Protein AF-A0A6N9YP06-F1 (afdb_monomer)

Secondary structure (DSSP, 8-state):
--HHHHHHHHHHHHHHHHHHHHHHTS-GGG--SEEEETTTEEEE-SPP-HHHHHHHH--TT-S-SEEE-SSEESEEE-HHHHHHHTT--

Mean predicted aligned error: 4.63 Å

Radius of gyration: 15.6 Å; Cα contacts (8 Å, |Δi|>4): 120; chains: 1; bounding box: 32×40×38 Å

InterPro domains:
  IPR043831 Domain of unknown function DUF5808 [PF19124] (60-84)

Structure (mmCIF, N/CA/C/O backbone):
data_AF-A0A6N9YP06-F1
#
_entry.id   AF-A0A6N9YP06-F1
#
loop_
_atom_site.group_PDB
_atom_site.id
_atom_site.type_symbol
_atom_site.label_atom_id
_atom_site.label_alt_id
_atom_site.label_comp_id
_atom_site.label_asym_id
_atom_site.label_entity_id
_atom_site.label_seq_id
_atom_site.pdbx_PDB_ins_code
_atom_site.Cartn_x
_atom_site.Cartn_y
_atom_site.Cartn_z
_atom_site.occupancy
_atom_site.B_iso_or_equiv
_atom_site.auth_seq_id
_atom_site.auth_comp_id
_atom_site.auth_asym_id
_atom_site.auth_atom_id
_atom_site.pdbx_PDB_model_num
ATOM 1 N N . MET A 1 1 ? 11.663 27.751 2.387 1.00 52.38 1 MET A N 1
ATOM 2 C CA . MET A 1 1 ? 11.027 26.494 1.927 1.00 52.38 1 MET A CA 1
ATOM 3 C C . MET A 1 1 ? 11.189 25.412 3.002 1.00 52.38 1 MET A C 1
ATOM 5 O O . MET A 1 1 ? 12.147 24.662 2.964 1.00 52.38 1 MET A O 1
ATOM 9 N N . LYS A 1 2 ? 10.336 25.386 4.036 1.00 56.09 2 LYS A N 1
ATOM 10 C CA . LYS A 1 2 ? 10.350 24.343 5.098 1.00 56.09 2 LYS A CA 1
ATOM 11 C C . LYS A 1 2 ? 8.936 23.863 5.459 1.00 56.09 2 LYS A C 1
ATOM 13 O O . LYS A 1 2 ? 8.748 22.695 5.760 1.00 56.09 2 LYS A O 1
ATOM 18 N N . LYS A 1 3 ? 7.932 24.743 5.322 1.00 59.09 3 LYS A N 1
ATOM 19 C CA . LYS A 1 3 ? 6.514 24.462 5.615 1.00 59.09 3 LYS A CA 1
ATOM 20 C C . LYS A 1 3 ? 5.923 23.293 4.807 1.00 59.09 3 LYS A C 1
ATOM 22 O O . LYS A 1 3 ? 5.114 22.548 5.341 1.00 59.09 3 LYS A O 1
ATOM 27 N N . S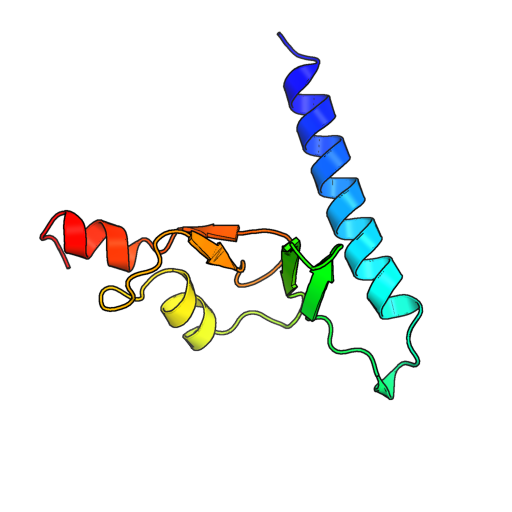ER A 1 4 ? 6.344 23.097 3.555 1.00 61.56 4 SER A N 1
ATOM 28 C CA . SER A 1 4 ? 5.759 22.092 2.652 1.00 61.56 4 SER A CA 1
ATOM 29 C C . SER A 1 4 ? 6.037 20.649 3.090 1.00 61.56 4 SER A C 1
ATOM 31 O O . SER A 1 4 ? 5.145 19.811 3.031 1.00 61.56 4 SER A O 1
ATOM 33 N N . SER A 1 5 ? 7.249 20.369 3.584 1.00 69.25 5 SER A N 1
ATOM 34 C CA . SER A 1 5 ? 7.620 19.032 4.078 1.00 69.25 5 SER A CA 1
ATOM 35 C C . SER A 1 5 ? 6.837 18.664 5.343 1.00 69.25 5 SER A C 1
ATOM 37 O O . SER A 1 5 ? 6.335 17.550 5.471 1.00 69.25 5 SER A O 1
ATOM 39 N N . THR A 1 6 ? 6.630 19.638 6.236 1.00 74.94 6 THR A N 1
ATOM 40 C CA . THR A 1 6 ? 5.831 19.451 7.453 1.00 74.94 6 THR A CA 1
ATOM 41 C C . THR A 1 6 ? 4.376 19.101 7.139 1.00 74.94 6 THR A C 1
ATOM 43 O O . THR A 1 6 ? 3.819 18.214 7.777 1.00 74.94 6 THR A O 1
ATOM 46 N N . ILE A 1 7 ? 3.769 19.747 6.136 1.00 76.38 7 ILE A N 1
ATOM 47 C CA . ILE A 1 7 ? 2.379 19.471 5.735 1.00 76.38 7 ILE A CA 1
ATOM 48 C C . ILE A 1 7 ? 2.245 18.060 5.142 1.00 76.38 7 ILE A C 1
ATOM 50 O O . ILE A 1 7 ? 1.313 17.341 5.496 1.00 76.38 7 ILE A O 1
ATOM 54 N N . ILE A 1 8 ? 3.191 17.636 4.295 1.00 80.25 8 ILE A N 1
ATOM 55 C CA . ILE A 1 8 ? 3.195 16.283 3.710 1.00 80.25 8 ILE A CA 1
ATOM 56 C C . ILE A 1 8 ? 3.334 15.223 4.808 1.00 80.25 8 ILE A C 1
ATOM 58 O O . ILE A 1 8 ? 2.565 14.262 4.837 1.00 80.25 8 ILE A O 1
ATOM 62 N N . GLY A 1 9 ? 4.270 15.419 5.741 1.00 80.81 9 GLY A N 1
ATOM 63 C CA . GLY A 1 9 ? 4.462 14.508 6.869 1.00 80.81 9 GLY A CA 1
ATOM 64 C C . GLY A 1 9 ? 3.215 14.391 7.747 1.00 80.81 9 GLY A C 1
ATOM 65 O O . GLY A 1 9 ? 2.797 13.282 8.077 1.00 80.81 9 GLY A O 1
ATOM 66 N N . LEU A 1 10 ? 2.571 15.518 8.069 1.00 87.75 10 LEU A N 1
ATOM 67 C CA . LEU A 1 10 ? 1.352 15.529 8.881 1.00 87.75 10 LEU A CA 1
ATOM 68 C C . LEU A 1 10 ? 0.192 14.804 8.181 1.00 87.75 10 LEU A C 1
ATOM 70 O O . LEU A 1 10 ? -0.529 14.036 8.816 1.00 87.75 10 LEU A O 1
ATOM 74 N N . GLY A 1 11 ? 0.050 14.997 6.866 1.00 90.00 11 GLY A N 1
ATOM 75 C CA . GLY A 1 11 ? -0.939 14.290 6.055 1.00 90.00 11 GLY A CA 1
ATOM 76 C C . GLY A 1 11 ? -0.714 12.776 6.032 1.00 90.00 11 GLY A C 1
ATOM 77 O O . GLY A 1 11 ? -1.667 12.015 6.196 1.00 90.00 11 GLY A O 1
ATOM 78 N N . ALA A 1 12 ? 0.538 12.327 5.901 1.00 88.62 12 ALA A N 1
ATOM 79 C CA . ALA A 1 12 ? 0.877 10.905 5.933 1.00 88.62 12 ALA A CA 1
ATOM 80 C C . ALA A 1 12 ? 0.541 10.264 7.291 1.00 88.62 12 ALA A C 1
ATOM 82 O O . ALA A 1 12 ? -0.090 9.208 7.337 1.00 88.62 12 ALA A O 1
ATOM 83 N N . VAL A 1 13 ? 0.892 10.929 8.398 1.00 92.62 13 VAL A N 1
ATOM 84 C CA . VAL A 1 13 ? 0.553 10.461 9.753 1.00 92.62 13 VAL A CA 1
ATOM 85 C C . VAL A 1 13 ? -0.962 10.395 9.945 1.00 92.62 13 VAL A C 1
ATOM 87 O O . VAL A 1 13 ? -1.472 9.395 10.450 1.00 92.62 13 VAL A O 1
ATOM 90 N N . ALA A 1 14 ? -1.697 11.416 9.497 1.00 93.00 14 ALA A N 1
ATOM 91 C CA . ALA A 1 14 ? -3.155 11.429 9.570 1.00 93.00 14 ALA A CA 1
ATOM 92 C C . ALA A 1 14 ? -3.785 10.283 8.761 1.00 93.00 14 ALA A C 1
ATOM 94 O O . ALA A 1 14 ? -4.717 9.642 9.242 1.00 93.00 14 ALA A O 1
ATOM 95 N N . ALA A 1 15 ? -3.258 9.976 7.571 1.00 94.12 15 ALA A N 1
ATOM 96 C CA . ALA A 1 15 ? -3.741 8.870 6.748 1.00 94.12 15 ALA A CA 1
ATOM 97 C C . ALA A 1 15 ? -3.508 7.505 7.420 1.00 94.12 15 ALA A C 1
ATOM 99 O O . ALA A 1 15 ? -4.422 6.681 7.469 1.00 94.12 15 ALA A O 1
ATOM 100 N N . VAL A 1 16 ? -2.325 7.280 8.004 1.00 95.38 16 VAL A N 1
ATOM 101 C CA . VAL A 1 16 ? -2.043 6.063 8.787 1.00 95.38 16 VAL A CA 1
ATOM 102 C C . VAL A 1 16 ? -2.984 5.961 9.986 1.00 95.38 16 VAL A C 1
ATOM 104 O O . VAL A 1 16 ? -3.626 4.928 10.171 1.00 95.38 16 VAL A O 1
ATOM 107 N N . GLY A 1 17 ? -3.126 7.040 10.760 1.00 95.81 17 GLY A N 1
ATOM 108 C CA . GLY A 1 17 ? -4.028 7.088 1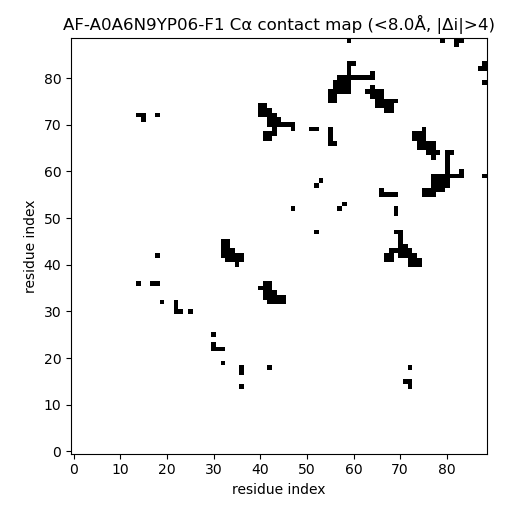1.910 1.00 95.81 17 GLY A CA 1
ATOM 109 C C . GLY A 1 17 ? -5.484 6.810 11.531 1.00 95.81 17 GLY A C 1
ATOM 110 O O . GLY A 1 17 ? -6.154 6.033 12.207 1.00 95.81 17 GLY A O 1
ATOM 111 N N . ALA A 1 18 ? -5.963 7.372 10.418 1.00 94.88 18 ALA A N 1
ATOM 112 C CA . ALA A 1 18 ? -7.310 7.131 9.909 1.00 94.88 18 ALA A CA 1
ATOM 113 C C . ALA A 1 18 ? -7.524 5.666 9.499 1.00 94.88 18 ALA A C 1
ATOM 115 O O . ALA A 1 18 ? -8.560 5.089 9.830 1.00 94.88 18 ALA A O 1
ATOM 116 N N . ALA A 1 19 ? -6.549 5.048 8.827 1.00 95.25 19 ALA A N 1
ATOM 117 C CA . ALA A 1 19 ? -6.632 3.646 8.423 1.00 95.25 19 ALA A CA 1
ATOM 118 C C . ALA A 1 19 ? -6.641 2.709 9.640 1.00 95.25 19 ALA A C 1
ATOM 120 O O . ALA A 1 19 ? -7.520 1.854 9.745 1.00 95.25 19 ALA A O 1
ATOM 121 N N . VAL A 1 20 ? -5.753 2.931 10.612 1.00 95.94 20 VAL A N 1
ATOM 122 C CA . VAL A 1 20 ? -5.736 2.164 11.869 1.00 95.94 20 VAL A CA 1
ATOM 123 C C . VAL A 1 20 ? -7.040 2.353 12.647 1.00 95.94 20 VAL A C 1
ATOM 125 O O . VAL A 1 20 ? -7.659 1.371 13.053 1.00 95.94 20 VAL A O 1
ATOM 128 N N . ALA A 1 21 ? -7.518 3.591 12.804 1.00 95.75 21 ALA A N 1
ATOM 129 C CA . ALA A 1 21 ? -8.782 3.870 13.483 1.00 95.75 21 ALA A CA 1
ATOM 130 C C . ALA A 1 21 ? -9.977 3.202 12.784 1.00 95.75 21 ALA A C 1
ATOM 132 O O . ALA A 1 21 ? -10.900 2.746 13.456 1.00 95.75 21 ALA A O 1
ATOM 133 N N . SER A 1 22 ? -9.965 3.119 11.449 1.00 93.31 22 SER A N 1
ATOM 134 C CA . SER A 1 22 ? -11.024 2.450 10.687 1.00 93.31 22 SER A CA 1
ATOM 135 C C . SER A 1 22 ? -11.098 0.946 10.960 1.00 93.31 22 SER A C 1
ATOM 137 O O . SER A 1 22 ? -12.198 0.405 11.034 1.00 93.31 22 SER A O 1
ATOM 139 N N . GLU A 1 23 ? -9.960 0.280 11.174 1.00 95.38 23 GLU A N 1
ATOM 140 C CA . GLU A 1 23 ? -9.920 -1.140 11.537 1.00 95.38 23 GLU A CA 1
ATOM 141 C C . GLU A 1 23 ? -10.263 -1.349 13.014 1.00 95.38 23 GLU A C 1
ATOM 143 O O . GLU A 1 23 ? -11.040 -2.236 13.350 1.00 95.38 23 GLU A O 1
ATOM 148 N N . LEU A 1 24 ? -9.762 -0.500 13.916 1.00 96.12 24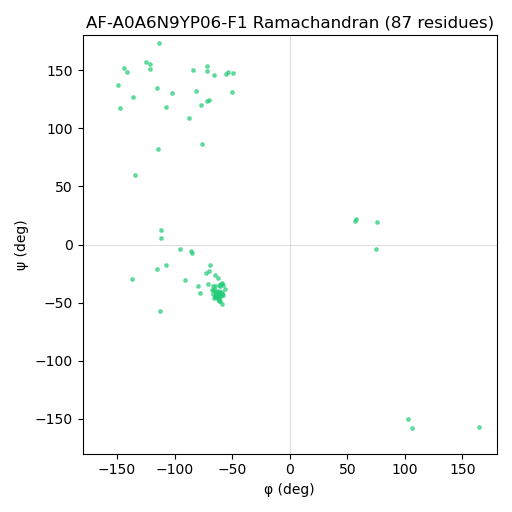 LEU A N 1
ATOM 149 C CA . LEU A 1 24 ? -10.045 -0.629 15.350 1.00 96.12 24 LEU A CA 1
ATOM 150 C C . LEU A 1 24 ? -11.522 -0.407 15.705 1.00 96.12 24 LEU A C 1
ATOM 152 O O . LEU A 1 24 ? -11.991 -0.962 16.696 1.00 96.12 24 LEU A O 1
ATOM 156 N N . ARG A 1 25 ? -12.260 0.358 14.890 1.00 95.19 25 ARG A N 1
ATOM 157 C CA . ARG A 1 25 ? -13.717 0.536 15.022 1.00 95.19 25 ARG A CA 1
ATOM 158 C C . ARG A 1 25 ? -14.525 -0.718 14.677 1.00 95.19 25 ARG A C 1
ATOM 160 O O . ARG A 1 25 ? -15.691 -0.780 15.051 1.00 95.19 25 ARG A O 1
ATOM 167 N N . LYS A 1 26 ? -13.938 -1.686 13.970 1.00 94.12 26 LYS A N 1
ATOM 168 C CA . LYS A 1 26 ? -14.586 -2.962 13.641 1.00 94.12 26 LYS A CA 1
ATOM 169 C C . LYS A 1 26 ? -14.433 -3.953 14.808 1.00 94.12 26 LYS A C 1
ATOM 171 O O . LYS A 1 26 ? -13.406 -3.894 15.510 1.00 94.12 26 LYS A O 1
ATOM 176 N N . PRO A 1 27 ? -15.391 -4.884 14.994 1.00 95.69 27 PRO A N 1
ATOM 177 C CA . PRO A 1 27 ? -15.192 -6.084 15.809 1.00 95.69 27 PRO A CA 1
ATOM 178 C C . PRO A 1 27 ? -13.891 -6.792 15.422 1.0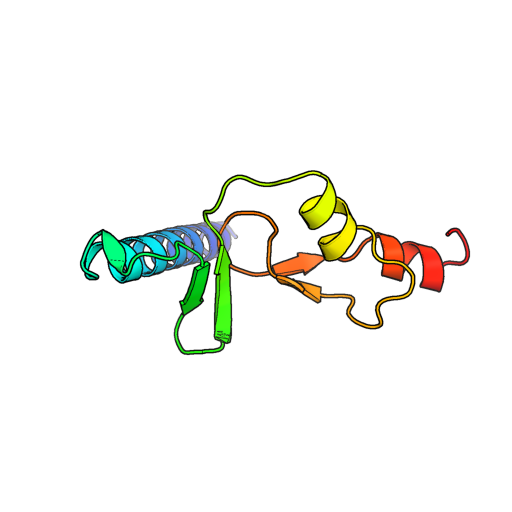0 95.69 27 PRO A C 1
ATOM 180 O O . PRO A 1 27 ? -13.480 -6.726 14.264 1.00 95.69 27 PRO A O 1
ATOM 183 N N . ALA A 1 28 ? -13.212 -7.431 16.377 1.00 93.44 28 ALA A N 1
ATOM 184 C CA . ALA A 1 28 ? -11.876 -7.988 16.151 1.00 93.44 28 ALA A CA 1
ATOM 185 C C . ALA A 1 28 ? -11.854 -9.023 15.014 1.00 93.44 28 ALA A C 1
ATOM 187 O O . ALA A 1 28 ? -10.887 -9.090 14.259 1.00 93.44 28 ALA A O 1
ATOM 188 N N . GLU A 1 29 ? -12.950 -9.757 14.872 1.00 94.00 29 GLU A N 1
ATOM 189 C CA . GLU A 1 29 ? -13.201 -10.809 13.894 1.00 94.00 29 GLU A CA 1
ATOM 190 C C . GLU A 1 29 ? -13.415 -10.250 12.477 1.00 94.00 29 GLU A C 1
ATOM 192 O O . GLU A 1 29 ? -13.160 -10.935 11.491 1.00 94.00 29 GLU A O 1
ATOM 197 N N . GLU A 1 30 ? -13.842 -8.989 12.365 1.00 93.88 30 GLU A N 1
ATOM 198 C CA . GLU A 1 30 ? -14.100 -8.299 11.093 1.00 93.88 30 GLU A CA 1
ATOM 199 C C . GLU A 1 30 ? -12.903 -7.461 10.612 1.00 93.88 30 GLU A C 1
ATOM 201 O O . GLU A 1 30 ? -12.931 -6.865 9.527 1.00 93.88 30 GLU A O 1
ATOM 206 N N . ARG A 1 31 ? -11.831 -7.380 11.410 1.00 95.62 31 ARG A N 1
ATOM 207 C CA . ARG A 1 31 ? -10.620 -6.635 11.046 1.00 95.62 31 ARG A 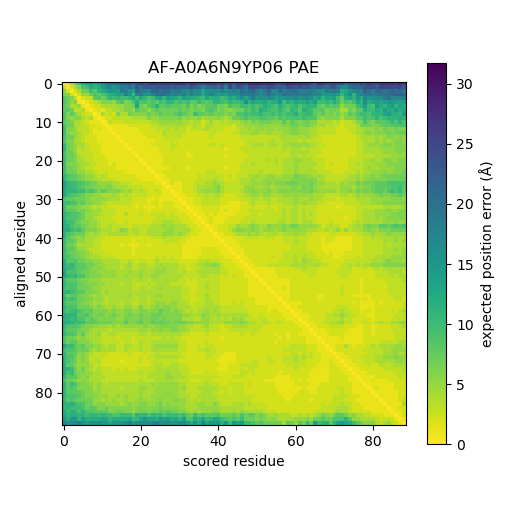CA 1
ATOM 208 C C . ARG A 1 31 ? -9.866 -7.379 9.965 1.00 95.62 31 ARG A C 1
ATOM 210 O O . ARG A 1 31 ? -9.431 -8.512 10.142 1.00 95.62 31 ARG A O 1
ATOM 217 N N . THR A 1 32 ? -9.634 -6.693 8.857 1.00 95.44 32 THR A N 1
ATOM 218 C CA . THR A 1 32 ? -8.885 -7.258 7.727 1.00 95.44 32 THR A CA 1
ATOM 219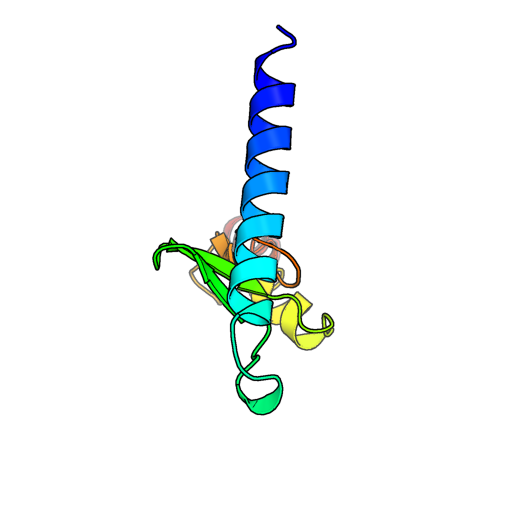 C C . THR A 1 32 ? -7.497 -6.652 7.606 1.00 95.44 32 THR A C 1
ATOM 221 O O . THR A 1 32 ? -6.635 -7.235 6.948 1.00 95.44 32 THR A O 1
ATOM 224 N N . TRP A 1 33 ? -7.275 -5.493 8.239 1.00 96.38 33 TRP A N 1
ATOM 225 C CA . TRP A 1 33 ? -6.028 -4.732 8.162 1.00 96.38 33 TRP A CA 1
ATOM 226 C C . TRP A 1 33 ? -5.624 -4.352 6.732 1.00 96.38 33 TRP A C 1
ATOM 228 O O . TRP A 1 33 ? -4.471 -4.025 6.483 1.00 96.38 33 TRP A O 1
ATOM 238 N N . GLN A 1 34 ? -6.569 -4.351 5.793 1.00 96.56 34 GLN A N 1
ATOM 239 C CA . GLN A 1 34 ? -6.379 -3.929 4.409 1.00 96.56 34 GLN A CA 1
ATOM 240 C C . GLN A 1 34 ? -7.641 -3.222 3.904 1.00 96.56 34 GLN A C 1
ATOM 242 O O . GLN A 1 34 ? -8.747 -3.521 4.350 1.00 96.56 34 GLN A O 1
ATOM 247 N N . GLY A 1 35 ? -7.507 -2.298 2.956 1.00 95.31 35 GLY A N 1
ATOM 248 C CA . GLY A 1 35 ? -8.665 -1.595 2.411 1.00 95.31 35 GLY A CA 1
ATOM 249 C C . GLY A 1 35 ? -8.307 -0.340 1.632 1.00 95.31 35 GLY A C 1
ATOM 250 O O . GLY A 1 35 ? -7.197 -0.201 1.121 1.00 95.31 35 GLY A O 1
ATOM 251 N N . LYS A 1 36 ? -9.275 0.576 1.517 1.00 96.50 36 LYS A N 1
ATOM 252 C CA . LYS A 1 36 ? -9.086 1.895 0.903 1.00 96.50 36 LYS A CA 1
ATOM 253 C C . LYS A 1 36 ? -9.759 2.985 1.732 1.00 96.50 36 LYS A C 1
ATOM 255 O O . LYS A 1 36 ? -10.960 2.914 1.984 1.00 96.50 36 LYS A O 1
ATOM 260 N N . LEU A 1 37 ? -9.017 4.029 2.093 1.00 92.81 37 LEU A N 1
ATOM 261 C CA . LEU A 1 37 ? -9.575 5.245 2.682 1.00 92.81 37 LEU A CA 1
ATOM 262 C C . LEU A 1 37 ? -10.365 6.011 1.618 1.00 92.81 37 LEU A C 1
ATOM 264 O O . LEU A 1 37 ? -9.838 6.318 0.545 1.00 92.81 37 LEU A O 1
ATOM 268 N N . GLY A 1 38 ? -11.639 6.287 1.908 1.00 90.00 38 GLY A N 1
ATOM 269 C CA . GLY A 1 38 ? -12.540 7.001 0.996 1.00 90.00 38 GLY A CA 1
ATOM 270 C C . GLY A 1 38 ? -12.702 6.334 -0.376 1.00 90.00 38 GLY A C 1
ATOM 271 O O . GLY A 1 38 ? -12.998 7.019 -1.345 1.00 90.00 38 GLY A O 1
ATOM 272 N N . GLY A 1 39 ? -12.429 5.027 -0.491 1.00 92.12 39 GLY A N 1
ATOM 273 C CA . GLY A 1 39 ? -12.443 4.295 -1.765 1.00 92.12 39 GLY A CA 1
ATOM 274 C C . GLY A 1 39 ? -11.241 4.554 -2.686 1.00 92.12 39 GLY A C 1
ATOM 275 O O . GLY A 1 39 ? -11.121 3.889 -3.715 1.00 92.12 39 GLY A O 1
ATOM 276 N N . VAL A 1 40 ? -10.325 5.455 -2.311 1.00 92.75 40 VAL A N 1
ATOM 277 C CA . VAL A 1 40 ? -9.238 5.926 -3.185 1.00 92.75 40 VAL A CA 1
ATOM 278 C C . VAL A 1 40 ? -7.867 5.483 -2.689 1.00 92.75 40 VAL A C 1
ATOM 280 O O . VAL A 1 40 ? -7.151 4.816 -3.431 1.00 92.75 40 VAL A O 1
ATOM 283 N N . VAL A 1 41 ? -7.490 5.829 -1.453 1.00 94.88 41 VAL A N 1
ATOM 284 C CA . VAL A 1 41 ? -6.121 5.617 -0.950 1.00 94.88 41 VAL A CA 1
ATOM 285 C C . VAL A 1 41 ? -6.011 4.218 -0.342 1.00 94.88 41 VAL A C 1
ATOM 287 O O . VAL A 1 41 ? -6.599 3.988 0.717 1.00 94.88 41 VAL A O 1
ATOM 290 N N . PRO A 1 42 ? -5.297 3.267 -0.967 1.00 97.00 42 PRO A N 1
ATOM 291 C CA . PRO A 1 42 ? -5.215 1.910 -0.447 1.00 97.00 42 PRO A CA 1
ATOM 292 C C . PRO A 1 42 ? -4.355 1.843 0.817 1.00 97.00 42 PRO A C 1
ATOM 294 O O . PRO A 1 42 ? -3.451 2.653 1.003 1.00 97.00 42 PRO A O 1
ATOM 297 N N . TYR A 1 43 ? -4.614 0.863 1.673 1.00 97.25 43 TYR A N 1
ATOM 298 C CA . TYR A 1 43 ? -3.753 0.514 2.798 1.00 97.25 43 TYR A CA 1
ATOM 299 C C . TYR A 1 43 ? -3.694 -1.001 2.985 1.00 97.25 43 TYR A C 1
ATOM 301 O O . TYR A 1 43 ? -4.665 -1.705 2.705 1.00 97.25 43 TYR A O 1
ATOM 309 N N . ASP A 1 44 ? -2.558 -1.491 3.471 1.00 96.94 44 ASP A N 1
ATOM 310 C CA . ASP A 1 44 ? -2.351 -2.882 3.870 1.00 96.94 44 ASP A CA 1
ATOM 311 C C . ASP A 1 44 ? -1.367 -2.912 5.046 1.00 96.94 44 ASP A C 1
ATOM 313 O O . ASP A 1 44 ? -0.229 -2.470 4.925 1.00 96.94 44 ASP A O 1
ATOM 317 N N . PHE A 1 45 ? -1.806 -3.393 6.202 1.00 96.38 45 PHE A N 1
ATOM 318 C CA . PHE A 1 45 ? -0.998 -3.549 7.414 1.00 96.38 45 PHE A CA 1
ATOM 319 C C . PHE A 1 45 ? -0.774 -5.019 7.769 1.00 96.38 45 PHE A C 1
ATOM 321 O O . PHE A 1 45 ? -0.320 -5.336 8.869 1.00 96.38 45 PHE A O 1
ATOM 328 N N . ARG A 1 46 ? -1.088 -5.945 6.859 1.00 94.88 46 ARG A N 1
ATOM 329 C CA . ARG A 1 46 ? -0.745 -7.353 7.053 1.00 94.88 46 ARG A CA 1
ATOM 330 C C . ARG A 1 46 ? 0.764 -7.528 6.890 1.00 94.88 46 ARG A C 1
ATOM 332 O O . ARG A 1 46 ? 1.360 -6.827 6.072 1.00 94.88 46 ARG A O 1
ATOM 339 N N . PRO A 1 47 ? 1.390 -8.496 7.581 1.00 95.12 47 PRO A N 1
ATOM 340 C CA . PRO A 1 47 ? 2.812 -8.765 7.418 1.00 95.12 47 PRO A CA 1
ATOM 341 C C . PRO A 1 47 ? 3.192 -8.908 5.935 1.00 95.12 47 PRO A C 1
ATOM 343 O O . PRO A 1 47 ? 2.483 -9.611 5.195 1.00 95.12 47 PRO A O 1
ATOM 346 N N . PRO A 1 48 ? 4.256 -8.225 5.478 1.00 93.62 48 PRO A N 1
ATOM 347 C CA . PRO A 1 48 ? 4.708 -8.325 4.100 1.00 93.62 48 PRO A CA 1
ATOM 348 C C . PRO A 1 48 ? 5.211 -9.745 3.814 1.00 93.62 48 PRO A C 1
ATOM 350 O O . PRO A 1 48 ? 5.796 -10.394 4.678 1.00 93.62 48 PRO A O 1
ATOM 353 N N . THR A 1 49 ? 5.006 -10.221 2.586 1.00 95.06 49 THR A N 1
ATOM 354 C CA . THR A 1 49 ? 5.555 -11.500 2.112 1.00 95.06 49 THR A CA 1
ATOM 355 C C . THR A 1 49 ? 6.423 -11.271 0.885 1.00 95.06 49 THR A C 1
ATOM 357 O O . THR A 1 49 ? 6.230 -10.297 0.150 1.00 95.06 49 THR A O 1
ATOM 360 N N . THR A 1 50 ? 7.372 -12.175 0.643 1.00 95.19 50 THR A N 1
ATOM 361 C CA . THR A 1 50 ? 8.219 -12.153 -0.561 1.00 95.19 50 THR A CA 1
ATOM 362 C C . THR A 1 50 ? 7.381 -12.176 -1.834 1.00 95.19 50 THR A C 1
ATOM 364 O O . THR A 1 50 ? 7.677 -11.443 -2.777 1.00 95.19 50 THR A O 1
ATOM 367 N N . ASP A 1 51 ? 6.292 -12.944 -1.828 1.00 95.19 51 ASP A N 1
ATOM 368 C CA . ASP A 1 51 ? 5.377 -13.050 -2.963 1.00 95.19 51 ASP A CA 1
ATOM 369 C C . ASP A 1 51 ? 4.671 -11.723 -3.239 1.00 95.19 51 ASP A C 1
ATOM 371 O O . ASP A 1 51 ? 4.672 -11.261 -4.378 1.00 95.19 51 ASP A O 1
ATOM 375 N N . ARG A 1 52 ? 4.160 -11.037 -2.204 1.00 93.81 52 ARG A N 1
ATOM 376 C CA . ARG A 1 52 ? 3.556 -9.704 -2.377 1.00 93.81 52 ARG A CA 1
ATOM 377 C C . ARG A 1 52 ? 4.587 -8.662 -2.794 1.00 93.81 52 ARG A C 1
ATOM 379 O O . ARG A 1 52 ? 4.259 -7.773 -3.572 1.00 93.81 52 ARG A O 1
ATOM 386 N N . LEU A 1 53 ? 5.822 -8.747 -2.298 1.00 94.88 53 LEU A N 1
ATOM 387 C CA . LEU A 1 53 ? 6.888 -7.836 -2.716 1.00 94.88 53 LEU A CA 1
ATOM 388 C C . LEU A 1 53 ? 7.161 -7.981 -4.217 1.00 94.88 53 LEU A C 1
ATOM 390 O O . LEU A 1 53 ? 7.157 -6.985 -4.940 1.00 94.88 53 LEU A O 1
ATOM 394 N N . ARG A 1 54 ? 7.313 -9.222 -4.693 1.00 95.12 54 ARG A N 1
ATOM 395 C CA . ARG A 1 54 ? 7.462 -9.525 -6.120 1.00 95.12 54 ARG A CA 1
ATOM 396 C C . ARG A 1 54 ? 6.252 -9.037 -6.909 1.00 95.12 54 ARG A C 1
ATOM 398 O O . ARG A 1 54 ? 6.417 -8.284 -7.855 1.00 95.12 54 ARG A O 1
ATOM 405 N N . GLU A 1 55 ? 5.044 -9.381 -6.483 1.00 95.31 55 GLU A N 1
ATOM 406 C CA . GLU A 1 55 ? 3.811 -8.999 -7.173 1.00 95.31 55 GLU A CA 1
ATOM 407 C C . GLU A 1 55 ? 3.652 -7.474 -7.288 1.00 95.31 55 GLU A C 1
ATOM 409 O O . GLU A 1 55 ? 3.209 -6.974 -8.319 1.00 95.31 55 GLU A O 1
ATOM 414 N N . ARG A 1 56 ? 3.988 -6.701 -6.248 1.00 95.00 56 ARG A N 1
ATOM 415 C CA . ARG A 1 56 ? 3.727 -5.250 -6.217 1.00 95.00 56 ARG A CA 1
ATOM 416 C C . ARG A 1 56 ? 4.866 -4.402 -6.763 1.00 95.00 56 ARG A C 1
ATOM 418 O O . ARG A 1 56 ? 4.593 -3.331 -7.296 1.00 95.00 56 ARG A O 1
ATOM 425 N N . MET A 1 57 ? 6.110 -4.857 -6.635 1.00 96.12 57 MET A N 1
ATOM 426 C CA . MET A 1 57 ? 7.289 -4.070 -7.006 1.00 96.12 57 MET A CA 1
ATOM 427 C C . MET A 1 57 ? 8.094 -4.669 -8.164 1.00 96.12 57 MET A C 1
ATOM 429 O O . MET A 1 57 ? 8.835 -3.939 -8.817 1.00 96.12 57 MET A O 1
ATOM 433 N N . TRP A 1 58 ? 7.960 -5.966 -8.446 1.00 96.19 58 TRP A N 1
ATOM 434 C CA . TRP A 1 58 ? 8.700 -6.661 -9.502 1.00 96.19 58 TRP A CA 1
ATOM 435 C C . TRP A 1 58 ? 7.780 -7.559 -10.337 1.00 96.19 58 TRP A C 1
ATOM 437 O O . TRP A 1 58 ? 7.971 -8.774 -10.416 1.00 96.19 58 TRP A O 1
ATOM 447 N N . ALA A 1 59 ? 6.774 -6.947 -10.963 1.00 96.06 59 ALA A N 1
ATOM 448 C CA . ALA A 1 59 ? 5.875 -7.606 -11.908 1.00 96.06 59 ALA A CA 1
ATOM 449 C C . ALA A 1 59 ? 6.070 -6.998 -13.314 1.00 96.06 59 ALA A C 1
ATOM 451 O O . ALA A 1 59 ? 5.325 -6.092 -13.687 1.00 96.06 59 ALA A O 1
ATOM 452 N N . PRO A 1 60 ? 7.091 -7.435 -14.083 1.00 95.56 60 PRO A N 1
ATOM 453 C CA . PRO A 1 60 ? 7.435 -6.857 -15.390 1.00 95.56 60 PRO A CA 1
ATOM 454 C C . PRO A 1 60 ? 6.311 -6.933 -16.427 1.00 95.56 60 PRO A C 1
ATOM 456 O O . PRO A 1 60 ? 6.142 -6.010 -17.230 1.00 95.56 60 PRO A O 1
ATOM 459 N N . ASP A 1 61 ? 5.534 -8.014 -16.362 1.00 95.69 61 ASP A N 1
ATOM 460 C CA . ASP A 1 61 ? 4.434 -8.308 -17.283 1.00 95.69 61 ASP A CA 1
ATOM 461 C C . ASP A 1 61 ? 3.110 -7.636 -16.879 1.00 95.69 61 ASP A C 1
ATOM 463 O O . ASP A 1 61 ? 2.147 -7.669 -17.637 1.00 95.69 61 ASP A O 1
ATOM 467 N N . ASP A 1 62 ? 3.052 -6.999 -15.705 1.00 94.75 62 ASP A N 1
ATOM 468 C CA . ASP A 1 62 ? 1.894 -6.216 -15.268 1.00 94.75 62 ASP A CA 1
ATOM 469 C C . ASP A 1 62 ? 1.932 -4.817 -15.904 1.00 94.75 62 ASP A C 1
ATOM 471 O O . ASP A 1 62 ? 2.952 -4.122 -15.876 1.00 94.75 62 ASP A O 1
ATOM 475 N N . ASP A 1 63 ? 0.808 -4.372 -16.463 1.00 94.69 63 ASP A N 1
ATOM 476 C CA . ASP A 1 63 ? 0.709 -3.066 -17.107 1.00 94.69 63 ASP A CA 1
ATOM 477 C C . ASP A 1 63 ? 0.769 -1.885 -16.125 1.00 94.69 63 ASP A C 1
ATOM 479 O O . ASP A 1 63 ? 1.166 -0.778 -16.518 1.00 94.69 63 ASP A O 1
ATOM 483 N N . ALA A 1 64 ? 0.438 -2.104 -14.849 1.00 95.19 64 ALA A N 1
ATOM 484 C CA . ALA A 1 64 ? 0.407 -1.072 -13.823 1.00 95.19 64 ALA A CA 1
ATOM 485 C C . ALA A 1 64 ? 1.815 -0.697 -13.321 1.00 95.19 64 ALA A C 1
ATOM 487 O O . ALA A 1 64 ? 2.537 -1.503 -12.730 1.00 95.19 64 ALA A O 1
ATOM 488 N N . ILE A 1 65 ? 2.178 0.583 -13.486 1.00 96.00 65 ILE A N 1
ATOM 489 C CA . ILE A 1 65 ? 3.405 1.172 -12.913 1.00 96.00 65 ILE A CA 1
ATOM 490 C C . ILE A 1 65 ? 3.211 1.528 -11.436 1.00 96.00 65 ILE A C 1
ATOM 492 O O . ILE A 1 65 ? 4.140 1.407 -10.643 1.00 96.00 65 ILE A O 1
ATOM 496 N N . VAL A 1 66 ? 2.016 1.982 -11.064 1.00 97.00 66 VAL A N 1
ATOM 497 C CA . VAL A 1 66 ? 1.688 2.397 -9.698 1.00 97.00 66 VAL A CA 1
ATOM 498 C C . VAL A 1 66 ? 0.789 1.335 -9.088 1.00 97.00 66 VAL A C 1
ATOM 500 O O . VAL A 1 66 ? -0.304 1.081 -9.594 1.00 97.00 66 VAL A O 1
ATOM 503 N N . LYS A 1 67 ? 1.245 0.707 -8.006 1.00 96.44 67 LYS A N 1
ATOM 504 C CA . LYS A 1 67 ? 0.531 -0.387 -7.332 1.00 96.44 67 LYS A CA 1
ATOM 505 C C . LYS A 1 67 ? 0.320 -0.053 -5.856 1.00 96.44 67 LYS A C 1
ATOM 507 O O . LYS A 1 67 ? 1.057 0.769 -5.325 1.00 96.44 67 LYS A O 1
ATOM 512 N N . PRO A 1 68 ? -0.668 -0.638 -5.160 1.00 96.50 68 PRO A N 1
ATOM 513 C CA . PRO A 1 68 ? -0.789 -0.471 -3.712 1.00 96.50 68 PRO A CA 1
ATOM 514 C C . PRO A 1 68 ? 0.496 -0.882 -2.983 1.00 96.50 68 PRO A C 1
ATOM 516 O O . PRO A 1 68 ? 1.177 -1.815 -3.417 1.00 96.50 68 PRO A O 1
ATOM 519 N N . HIS A 1 69 ? 0.806 -0.211 -1.873 1.00 95.12 69 HIS A N 1
ATOM 520 C CA . HIS A 1 69 ? 1.921 -0.590 -1.006 1.00 95.12 69 HIS A CA 1
ATOM 521 C C . HIS A 1 69 ? 1.835 -2.065 -0.572 1.00 95.12 69 HIS A C 1
ATOM 523 O O . HIS A 1 69 ? 0.752 -2.622 -0.400 1.00 95.12 69 HIS A O 1
ATOM 529 N N . VAL A 1 70 ? 2.997 -2.694 -0.370 1.00 94.81 70 VAL A N 1
ATOM 530 C CA . VAL A 1 70 ? 3.086 -4.036 0.239 1.00 94.81 70 VAL A CA 1
ATOM 531 C C . VAL A 1 70 ? 2.747 -3.976 1.729 1.00 94.81 70 VAL A C 1
ATOM 533 O O . VAL A 1 70 ? 2.165 -4.911 2.269 1.00 94.81 70 VAL A O 1
ATOM 536 N N . PHE A 1 71 ? 3.124 -2.866 2.369 1.00 95.25 71 PHE A N 1
ATOM 537 C CA . PHE A 1 71 ? 2.811 -2.530 3.749 1.00 95.25 71 PHE A CA 1
ATOM 538 C C . PHE A 1 71 ? 2.711 -1.005 3.893 1.00 95.25 71 PHE A C 1
ATOM 540 O O . PHE A 1 71 ? 3.554 -0.284 3.350 1.00 95.25 71 PHE A O 1
ATOM 547 N N . GLY A 1 72 ? 1.712 -0.523 4.629 1.00 95.06 72 GLY A N 1
ATOM 548 C CA . GLY A 1 72 ? 1.450 0.891 4.88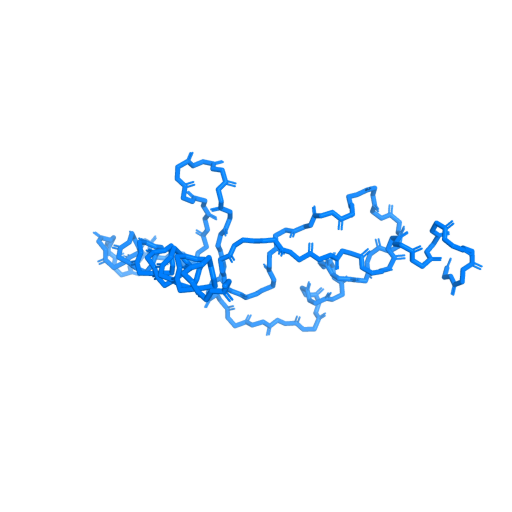1 1.00 95.06 72 GLY A CA 1
ATOM 549 C C . GLY A 1 72 ? 0.250 1.437 4.107 1.00 95.06 72 GLY A C 1
ATOM 550 O O . GLY A 1 72 ? -0.648 0.698 3.709 1.00 95.06 72 GLY A O 1
ATOM 551 N N . VAL A 1 73 ? 0.231 2.757 3.916 1.00 96.81 73 VAL A N 1
ATOM 552 C CA . VAL A 1 73 ? -0.847 3.494 3.241 1.00 96.81 73 VAL A CA 1
ATOM 553 C C . VAL A 1 73 ? -0.308 4.128 1.961 1.00 96.81 73 VAL A C 1
ATOM 555 O O . VAL A 1 73 ? 0.751 4.750 1.973 1.00 96.81 73 VAL A O 1
ATOM 558 N N . GLY A 1 74 ? -1.057 4.008 0.870 1.00 95.62 74 GLY A N 1
ATOM 559 C CA . GLY A 1 74 ? -0.758 4.601 -0.426 1.00 95.62 74 GLY A CA 1
ATOM 560 C C . GLY A 1 74 ? -0.190 3.603 -1.432 1.00 95.62 74 GLY A C 1
ATOM 561 O O . GLY A 1 74 ? -0.501 2.410 -1.422 1.00 95.62 74 GLY A O 1
ATOM 562 N N . TRP A 1 75 ? 0.648 4.107 -2.331 1.00 96.44 75 TRP A N 1
ATOM 563 C CA . TRP A 1 75 ? 1.115 3.377 -3.502 1.00 96.44 75 TRP A CA 1
ATOM 564 C C . TRP A 1 75 ? 2.634 3.243 -3.537 1.00 96.44 75 TRP A C 1
ATOM 566 O O . TRP A 1 75 ? 3.359 4.112 -3.069 1.00 96.44 75 TRP A O 1
ATOM 576 N N . THR A 1 76 ? 3.094 2.164 -4.152 1.00 95.56 76 THR A N 1
ATOM 577 C CA . THR A 1 76 ? 4.480 1.899 -4.514 1.00 95.56 76 THR A CA 1
ATOM 578 C C . THR A 1 76 ? 4.637 1.880 -6.035 1.00 95.56 76 THR A C 1
ATOM 580 O O . THR A 1 76 ? 3.660 1.942 -6.790 1.00 95.56 76 THR A O 1
ATOM 583 N N . VAL A 1 77 ? 5.883 1.779 -6.484 1.00 97.00 77 VAL A N 1
ATOM 584 C CA . VAL A 1 77 ? 6.242 1.690 -7.897 1.00 97.00 77 VAL A CA 1
ATOM 585 C C . VAL A 1 77 ? 6.577 0.243 -8.248 1.00 97.00 77 VAL A C 1
ATOM 587 O O . VAL A 1 77 ? 7.394 -0.398 -7.588 1.00 97.00 77 VAL A O 1
ATOM 590 N N . ASN A 1 78 ? 5.981 -0.252 -9.329 1.00 97.12 78 ASN A N 1
ATOM 591 C CA . ASN A 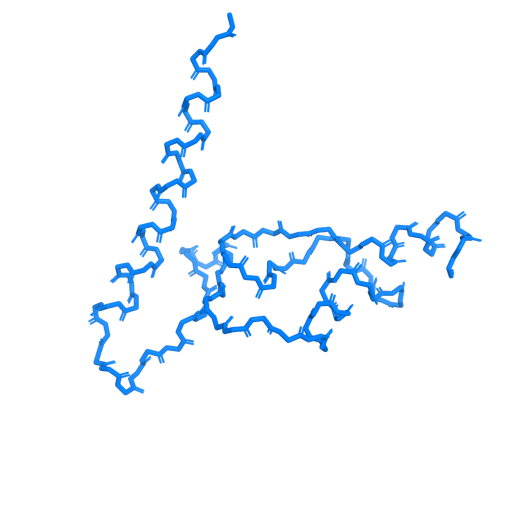1 78 ? 6.359 -1.501 -9.972 1.00 97.12 78 ASN A CA 1
ATOM 592 C C . ASN A 1 78 ? 7.641 -1.289 -10.790 1.00 97.12 78 ASN A C 1
ATOM 594 O O . ASN A 1 78 ? 7.614 -0.977 -11.983 1.00 97.12 78 ASN A O 1
ATOM 598 N N . VAL A 1 79 ? 8.779 -1.435 -10.118 1.00 96.62 79 VAL A N 1
ATOM 599 C CA . VAL A 1 79 ? 10.116 -1.308 -10.705 1.00 96.62 79 VAL A CA 1
ATOM 600 C C . VAL A 1 79 ? 10.336 -2.346 -11.806 1.00 96.62 79 VAL A C 1
ATOM 602 O O . VAL A 1 79 ? 10.939 -2.015 -12.822 1.00 96.62 79 VAL A O 1
ATOM 605 N N . GLY A 1 80 ? 9.782 -3.555 -11.670 1.00 95.81 80 GLY A N 1
ATOM 606 C CA . GLY A 1 80 ? 9.849 -4.581 -12.717 1.00 95.81 80 GLY A CA 1
ATOM 607 C C . GLY A 1 80 ? 9.241 -4.108 -14.040 1.00 95.81 80 GLY A C 1
ATOM 608 O O . GLY A 1 80 ? 9.844 -4.273 -15.100 1.00 95.81 80 GLY A O 1
ATOM 609 N N . ARG A 1 81 ? 8.083 -3.437 -13.992 1.00 96.31 81 ARG A N 1
ATOM 610 C CA . ARG A 1 81 ? 7.457 -2.850 -15.189 1.00 96.31 81 ARG A CA 1
ATOM 611 C C . ARG A 1 81 ? 8.300 -1.729 -15.794 1.00 96.31 81 ARG A C 1
ATOM 613 O O . ARG A 1 81 ? 8.395 -1.625 -17.016 1.00 96.31 81 ARG A O 1
ATOM 620 N N . LEU A 1 82 ? 8.925 -0.891 -14.967 1.00 95.31 82 LEU A N 1
ATOM 621 C CA . LEU A 1 82 ? 9.846 0.138 -15.463 1.00 95.31 82 LEU A CA 1
ATOM 622 C C . LEU A 1 82 ? 11.079 -0.481 -16.132 1.00 95.31 82 LEU A C 1
ATOM 624 O O . LEU A 1 82 ? 11.458 -0.045 -17.215 1.00 95.31 82 LEU A O 1
ATOM 628 N N . ALA A 1 83 ? 11.652 -1.525 -15.534 1.00 95.44 83 ALA A N 1
ATOM 629 C CA . ALA A 1 83 ? 12.781 -2.260 -16.089 1.00 95.44 83 ALA A CA 1
ATOM 630 C C . ALA A 1 83 ? 12.438 -2.889 -17.452 1.00 95.44 83 ALA A C 1
ATOM 632 O O . ALA A 1 83 ? 13.207 -2.747 -18.402 1.00 95.44 83 ALA A O 1
ATOM 633 N N . ARG A 1 84 ? 11.238 -3.470 -17.592 1.00 95.69 84 ARG A N 1
ATOM 634 C CA . ARG A 1 84 ? 10.738 -3.992 -18.874 1.00 95.69 84 ARG A CA 1
ATOM 635 C C . ARG A 1 84 ? 10.593 -2.900 -19.928 1.00 95.69 84 ARG A C 1
ATOM 637 O O . ARG A 1 84 ? 11.026 -3.076 -21.062 1.00 95.69 84 ARG A O 1
ATOM 644 N N . LYS A 1 85 ? 10.018 -1.749 -19.558 1.00 93.50 85 LYS A N 1
ATOM 645 C CA . LYS A 1 85 ? 9.908 -0.586 -20.458 1.00 93.50 85 LYS A CA 1
ATOM 646 C C . LYS A 1 85 ? 11.273 -0.037 -20.880 1.00 93.50 85 LYS A C 1
ATOM 648 O O . LYS A 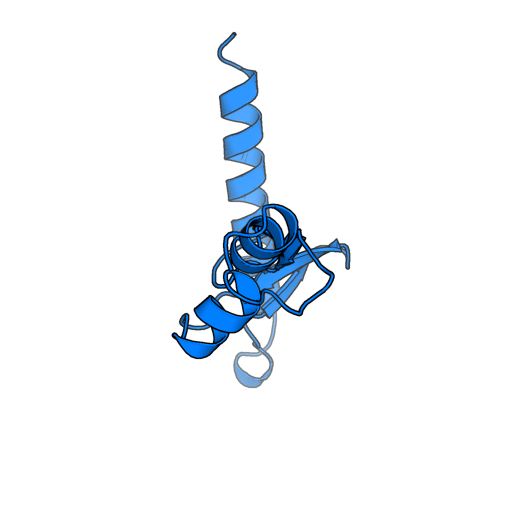1 85 ? 11.382 0.513 -21.970 1.00 93.50 85 LYS A O 1
ATOM 653 N N . ALA A 1 86 ? 12.289 -0.190 -20.036 1.00 95.12 86 ALA A N 1
ATOM 654 C CA . ALA A 1 86 ? 13.667 0.184 -20.331 1.00 95.12 86 ALA A CA 1
ATOM 655 C C . ALA A 1 86 ? 14.462 -0.909 -21.080 1.00 95.12 86 ALA A C 1
ATOM 657 O O . ALA A 1 86 ? 15.600 -0.655 -21.462 1.00 95.12 86 ALA A O 1
ATOM 658 N N . GLY A 1 87 ? 13.894 -2.103 -21.297 1.00 94.12 87 GLY A N 1
ATOM 659 C CA . GLY A 1 87 ? 14.551 -3.212 -21.998 1.00 94.12 87 GLY A CA 1
ATOM 660 C C . GLY A 1 87 ? 15.621 -3.951 -21.185 1.00 94.12 87 GLY A C 1
ATOM 661 O O . GLY A 1 87 ? 16.473 -4.611 -21.772 1.00 94.12 87 GLY A O 1
ATOM 662 N N . VAL A 1 88 ? 15.605 -3.832 -19.852 1.00 91.75 88 VAL A N 1
ATOM 663 C CA . VAL A 1 88 ? 16.603 -4.444 -18.945 1.00 91.75 88 VAL A CA 1
ATOM 664 C C . VAL A 1 88 ? 16.032 -5.566 -18.068 1.00 91.75 88 VAL A C 1
ATOM 666 O O . VAL A 1 88 ? 16.723 -6.070 -17.184 1.00 91.75 88 VAL A O 1
ATOM 669 N N . ALA A 1 89 ? 14.772 -5.944 -18.297 1.00 80.50 89 ALA A N 1
ATOM 670 C CA . ALA A 1 89 ? 14.072 -7.059 -17.659 1.00 80.50 89 ALA A CA 1
ATOM 671 C C . ALA A 1 89 ? 13.088 -7.720 -18.634 1.00 80.50 89 ALA A C 1
ATOM 673 O O . ALA A 1 89 ? 12.650 -7.042 -19.593 1.00 80.50 89 ALA A O 1
#

Sequence (89 aa):
MKKSSTIIGLGAVAAVGAAVASELRKPAEERTWQGKLGGVVPYDFRPPTTDRLRERMWAPDDDAIVKPHVFGVGWTVNVGRLARKAGVA

Foldseek 3Di:
DPVVVVVVVVVQVVQQVVLVVVQVPDDVVPRPQWDADVNHKTAHAPDADPVLCCVQAADCVDPDQWGHDSHGIHTDGNVNVVCNVVVND

Organism: NCBI:txid1783498

pLDDT: mean 92.01, std 9.02, range [52.38, 97.25]

Solvent-accessible surface area (backbone atoms only — not comparable to full-atom values): 4985 Å² total; per-residue (Å²): 143,63,70,67,60,55,53,53,52,52,51,52,52,50,52,49,50,50,54,53,51,59,40,68,73,39,59,82,89,70,46,73,52,55,54,48,57,94,79,70,46,30,34,22,69,50,86,73,48,73,65,49,45,36,63,36,32,49,30,48,89,43,89,59,50,71,27,58,33,61,58,45,72,34,69,36,59,12,51,24,20,52,32,33,77,70,70,77,94